Protein AF-A0AAE5W8V8-F1 (afdb_monomer_lite)

Sequence (177 aa):
MLLRLTFLKKGNNFQNMKFIQQSSNSVFKIKKTIKNIVAQKKGFTLIETTIGFMIQSILIAIIPILFYVLIQFKSLVIYDDTYTFELMVKELSDSIGKAQLSQIKVEHHKITLPLQHETITYAYDNQKLIKTVNGKGNITVLHQVSEAKFKKVYKHHLLMNIKYKVGKEWRSHEVLF

Structure (mmCIF, N/CA/C/O backbone):
data_AF-A0AAE5W8V8-F1
#
_entry.id   AF-A0AAE5W8V8-F1
#
loop_
_atom_site.group_PDB
_atom_site.id
_atom_site.type_symbol
_atom_site.label_atom_id
_atom_site.label_alt_id
_atom_site.label_comp_id
_atom_site.label_asym_id
_atom_site.label_entity_id
_atom_site.label_seq_id
_atom_site.pdbx_PDB_ins_code
_atom_site.Cartn_x
_atom_site.Cartn_y
_atom_site.Cartn_z
_atom_site.occupancy
_atom_site.B_iso_or_equiv
_atom_site.auth_seq_id
_atom_site.auth_comp_id
_atom_site.auth_asym_id
_atom_site.auth_atom_id
_atom_site.pdbx_PDB_model_num
ATOM 1 N N . MET A 1 1 ? 63.877 16.960 -96.991 1.00 46.97 1 MET A N 1
ATOM 2 C CA . MET A 1 1 ? 62.657 16.423 -96.336 1.00 46.97 1 MET A CA 1
ATOM 3 C C . MET A 1 1 ? 62.868 15.950 -94.880 1.00 46.97 1 MET A C 1
ATOM 5 O O . MET A 1 1 ? 61.897 15.565 -94.251 1.00 46.97 1 MET A O 1
ATOM 9 N N . LEU A 1 2 ? 64.078 16.038 -94.294 1.00 46.34 2 LEU A N 1
ATOM 10 C CA . LEU A 1 2 ? 64.363 15.551 -92.924 1.00 46.34 2 LEU A CA 1
ATOM 11 C C . LEU A 1 2 ? 64.302 16.615 -91.802 1.00 46.34 2 LEU A C 1
ATOM 13 O O . LEU A 1 2 ? 64.154 16.252 -90.642 1.00 46.34 2 LEU A O 1
ATOM 17 N N . LEU A 1 3 ? 64.330 17.919 -92.111 1.00 42.22 3 LEU A N 1
ATOM 18 C CA . LEU A 1 3 ? 64.301 18.984 -91.085 1.00 42.22 3 LEU A CA 1
ATOM 19 C C . LEU A 1 3 ? 62.900 19.335 -90.543 1.00 42.22 3 LEU A C 1
ATOM 21 O O . LEU A 1 3 ? 62.785 19.986 -89.507 1.00 42.22 3 LEU A O 1
ATOM 25 N N . ARG A 1 4 ? 61.819 18.901 -91.208 1.00 40.34 4 ARG A N 1
ATOM 26 C CA . ARG A 1 4 ? 60.436 19.214 -90.792 1.00 40.34 4 ARG A CA 1
ATOM 27 C C . ARG A 1 4 ? 59.896 18.280 -89.698 1.00 40.34 4 ARG A C 1
ATOM 29 O O . ARG A 1 4 ? 58.997 18.668 -88.959 1.00 40.34 4 ARG A O 1
ATOM 36 N N . LEU A 1 5 ? 60.462 17.079 -89.560 1.00 45.69 5 LEU A N 1
ATOM 37 C CA . LEU A 1 5 ? 60.015 16.065 -88.592 1.00 45.69 5 LEU A CA 1
ATOM 38 C C . LEU A 1 5 ? 60.548 16.315 -87.171 1.00 45.69 5 LEU A C 1
ATOM 40 O O . LEU A 1 5 ? 59.862 16.022 -86.191 1.00 45.69 5 LEU A O 1
ATOM 44 N N . THR A 1 6 ? 61.723 16.931 -87.031 1.00 45.84 6 THR A N 1
ATOM 45 C CA . THR A 1 6 ? 62.331 17.233 -85.724 1.00 45.84 6 THR A CA 1
ATOM 46 C C . THR A 1 6 ? 61.617 18.375 -84.993 1.00 45.84 6 THR A C 1
ATOM 48 O O . THR A 1 6 ? 61.500 18.344 -83.767 1.00 45.84 6 THR A O 1
ATOM 51 N N . PHE A 1 7 ? 61.069 19.351 -85.727 1.00 45.66 7 PHE A N 1
ATOM 52 C CA . PHE A 1 7 ? 60.308 20.468 -85.149 1.00 45.66 7 PHE A CA 1
ATOM 53 C C . PHE A 1 7 ? 58.925 20.049 -84.629 1.00 45.66 7 PHE A C 1
ATOM 55 O O . PHE A 1 7 ? 58.521 20.483 -83.549 1.00 45.66 7 PHE A O 1
ATOM 62 N N . LEU A 1 8 ? 58.235 19.143 -85.331 1.00 48.03 8 LEU A N 1
ATOM 63 C CA . LEU A 1 8 ? 56.933 18.614 -84.900 1.00 48.03 8 LEU A CA 1
ATOM 64 C C . LEU A 1 8 ? 57.037 17.773 -83.617 1.00 48.03 8 LEU A C 1
ATOM 66 O O . LEU A 1 8 ? 56.205 17.907 -82.721 1.00 48.03 8 LEU A O 1
ATOM 70 N N . LYS A 1 9 ? 58.104 16.976 -83.464 1.00 47.34 9 LYS A N 1
ATOM 71 C CA . LYS A 1 9 ? 58.335 16.178 -82.245 1.00 47.34 9 LYS A CA 1
ATOM 72 C C . LYS A 1 9 ? 58.675 17.050 -81.024 1.00 47.34 9 LYS A C 1
ATOM 74 O O . LYS A 1 9 ? 58.285 16.725 -79.904 1.00 47.34 9 LYS A O 1
ATOM 79 N N . LYS A 1 10 ? 59.350 18.189 -81.234 1.00 47.91 10 LYS A N 1
ATOM 80 C CA . LYS A 1 10 ? 59.722 19.140 -80.170 1.00 47.91 10 LYS A CA 1
ATOM 81 C C . LYS A 1 10 ? 58.528 19.975 -79.681 1.00 47.91 10 LYS A C 1
ATOM 83 O O . LYS A 1 10 ? 58.411 20.210 -78.481 1.00 47.91 10 LYS A O 1
ATOM 88 N N . GLY A 1 11 ? 57.610 20.352 -80.577 1.00 52.84 11 GLY A N 1
ATOM 89 C CA . GLY A 1 11 ?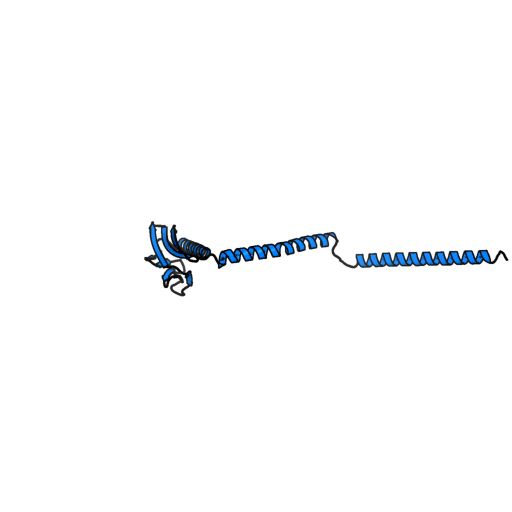 56.366 21.054 -80.225 1.00 52.84 11 GLY A CA 1
ATOM 90 C C . GLY A 1 11 ? 55.399 20.206 -79.391 1.00 52.84 11 GLY A C 1
ATOM 91 O O . GLY A 1 11 ? 54.824 20.705 -78.423 1.00 52.84 11 GLY A O 1
ATOM 92 N N . ASN A 1 12 ? 55.294 18.910 -79.700 1.00 54.28 12 ASN A N 1
ATOM 93 C CA . ASN A 1 12 ? 54.399 17.984 -78.997 1.00 54.28 12 ASN A CA 1
ATOM 94 C C . ASN A 1 12 ? 54.861 17.704 -77.550 1.00 54.28 12 ASN A C 1
ATOM 96 O O . ASN A 1 12 ? 54.060 17.688 -76.617 1.00 54.28 12 ASN A O 1
ATOM 100 N N . ASN A 1 13 ? 56.178 17.587 -77.333 1.00 55.03 13 ASN A N 1
ATOM 101 C CA . ASN A 1 13 ? 56.748 17.451 -75.988 1.00 55.03 13 ASN A CA 1
ATOM 102 C C . ASN A 1 13 ? 56.547 18.709 -75.130 1.00 55.03 13 ASN A C 1
ATOM 104 O O . ASN A 1 13 ? 56.279 18.598 -73.937 1.00 55.03 13 ASN A O 1
ATOM 108 N N . PHE A 1 14 ? 56.627 19.904 -75.722 1.00 56.06 14 PHE A N 1
ATOM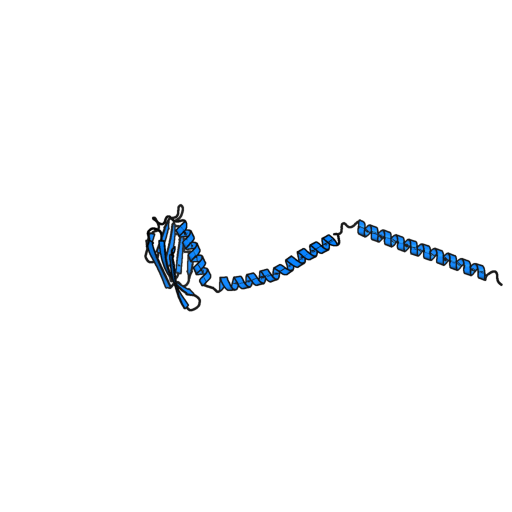 109 C CA . PHE A 1 14 ? 56.428 21.156 -74.987 1.00 56.06 14 PHE A CA 1
ATOM 110 C C . PHE A 1 14 ? 54.959 21.373 -74.587 1.00 56.06 14 PHE A C 1
ATOM 112 O O . PHE A 1 14 ? 54.683 21.874 -73.497 1.00 56.06 14 PHE A O 1
ATOM 119 N N . GLN A 1 15 ? 54.007 20.955 -75.429 1.00 58.94 15 GLN A N 1
ATOM 120 C CA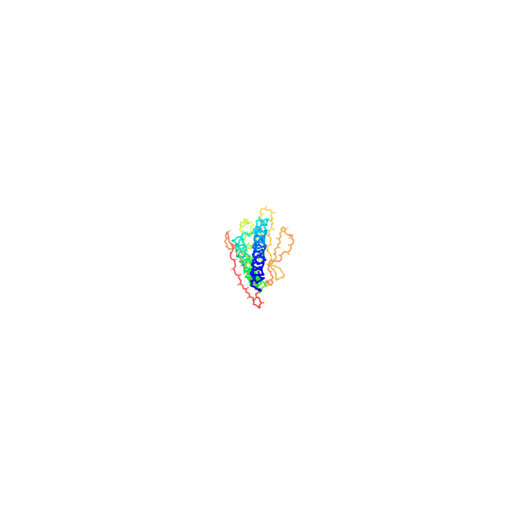 . GLN A 1 15 ? 52.580 20.969 -75.088 1.00 58.94 15 GLN A CA 1
ATOM 121 C C . GLN A 1 15 ? 52.233 19.945 -73.999 1.00 58.94 15 GLN A C 1
ATOM 123 O O . GLN A 1 15 ? 51.552 20.302 -73.038 1.00 58.94 15 GLN A O 1
ATOM 128 N N . ASN A 1 16 ? 52.779 18.726 -74.069 1.00 57.41 16 ASN A N 1
ATOM 129 C CA . ASN A 1 16 ? 52.615 17.725 -73.009 1.00 57.41 16 ASN A CA 1
ATOM 130 C C . ASN A 1 16 ? 53.201 18.190 -71.671 1.00 57.41 16 ASN A C 1
ATOM 132 O O . ASN A 1 16 ? 52.580 18.018 -70.626 1.00 57.41 16 ASN A O 1
ATOM 136 N N . MET A 1 17 ? 54.362 18.844 -71.687 1.00 55.72 17 MET A N 1
ATOM 137 C CA . MET A 1 17 ? 55.001 19.360 -70.477 1.00 55.72 17 MET A CA 1
ATOM 138 C C . MET A 1 17 ? 54.187 20.498 -69.837 1.00 55.72 17 MET A C 1
ATOM 140 O O . MET A 1 17 ? 54.017 20.522 -68.618 1.00 55.72 17 MET A O 1
ATOM 144 N N . LYS A 1 18 ? 53.583 21.381 -70.647 1.00 59.78 18 LYS A N 1
ATOM 145 C CA . LYS A 1 18 ? 52.632 22.402 -70.171 1.00 59.78 18 LYS A CA 1
ATOM 146 C C . LYS A 1 18 ? 51.351 21.791 -69.600 1.00 59.78 18 LYS A C 1
ATOM 148 O O . LYS A 1 18 ? 50.879 22.255 -68.565 1.00 59.78 18 LYS A O 1
ATOM 153 N N . PHE A 1 19 ? 50.820 20.738 -70.221 1.00 58.91 19 PHE A N 1
ATOM 154 C CA . PHE A 1 19 ? 49.633 20.030 -69.734 1.00 58.91 19 PHE A CA 1
ATOM 155 C C . PHE A 1 19 ? 49.893 19.330 -68.391 1.00 58.91 19 PHE A C 1
ATOM 157 O O . PHE A 1 19 ? 49.091 19.453 -67.468 1.00 58.91 19 PHE A O 1
ATOM 164 N N . ILE A 1 20 ? 51.052 18.681 -68.236 1.00 60.78 20 ILE A N 1
ATOM 165 C CA . ILE A 1 20 ? 51.488 18.060 -66.972 1.00 60.78 20 ILE A CA 1
ATOM 166 C C . ILE A 1 20 ? 51.678 19.118 -65.877 1.00 60.78 20 ILE A C 1
ATOM 168 O O . ILE A 1 20 ? 51.298 18.918 -64.725 1.00 60.78 20 ILE A O 1
ATOM 172 N N . GLN A 1 21 ? 52.229 20.281 -66.221 1.00 59.50 21 GLN A N 1
ATOM 173 C CA . GLN A 1 21 ? 52.402 21.371 -65.263 1.00 59.50 21 GLN A CA 1
ATOM 174 C C . GLN A 1 21 ? 51.054 21.987 -64.848 1.00 59.50 21 GLN A C 1
ATOM 176 O O . GLN A 1 21 ? 50.849 22.323 -63.680 1.00 59.50 21 GLN A O 1
ATOM 181 N N . GLN A 1 22 ? 50.101 22.085 -65.776 1.00 60.62 22 GLN A N 1
ATOM 182 C CA . GLN A 1 22 ? 48.753 22.588 -65.515 1.00 60.62 22 GLN A CA 1
ATOM 183 C C . GLN A 1 22 ? 47.901 21.596 -64.706 1.00 60.62 22 GLN A C 1
ATOM 185 O O . GLN A 1 22 ? 47.159 22.020 -63.813 1.00 60.62 22 GLN A O 1
ATOM 190 N N . SER A 1 23 ? 48.045 20.290 -64.947 1.00 59.16 23 SER A N 1
ATOM 191 C CA . SER A 1 23 ? 47.397 19.245 -64.150 1.00 59.16 23 SER A CA 1
ATOM 192 C C . SER A 1 23 ? 47.988 19.179 -62.741 1.00 59.16 23 SER A C 1
ATOM 194 O O . SER A 1 23 ? 47.235 19.193 -61.770 1.00 59.16 23 SER A O 1
ATOM 196 N N . SER A 1 24 ? 49.316 19.248 -62.602 1.00 61.06 24 SER A N 1
ATOM 197 C CA . SER A 1 24 ? 50.003 19.305 -61.304 1.00 61.06 24 SER A CA 1
ATOM 198 C C . SER A 1 24 ? 49.570 20.523 -60.477 1.00 61.06 24 SER A C 1
ATOM 200 O O . SER A 1 24 ? 49.189 20.389 -59.312 1.00 61.06 24 SER A O 1
ATOM 202 N N . ASN A 1 25 ? 49.498 21.705 -61.099 1.00 64.06 25 ASN A N 1
ATOM 203 C CA . ASN A 1 25 ? 49.018 22.922 -60.442 1.00 64.06 25 ASN A CA 1
ATOM 204 C C . ASN A 1 25 ? 47.541 22.832 -60.032 1.00 64.06 25 ASN A C 1
ATOM 206 O O . ASN A 1 25 ? 47.164 23.336 -58.973 1.00 64.06 25 ASN A O 1
ATOM 210 N N . SER A 1 26 ? 46.702 22.184 -60.839 1.00 60.69 26 SER A N 1
ATOM 211 C CA . SER A 1 26 ? 45.290 21.956 -60.509 1.00 60.69 26 SER A CA 1
ATOM 212 C C . SER A 1 26 ? 45.136 20.991 -59.333 1.00 60.69 26 SER A C 1
ATOM 214 O O . SER A 1 26 ? 44.404 21.287 -58.390 1.00 60.69 26 SER A O 1
ATOM 216 N N . VAL A 1 27 ? 45.900 19.895 -59.312 1.00 62.19 27 VAL A N 1
ATOM 217 C CA . VAL A 1 27 ? 45.938 18.942 -58.191 1.00 62.19 27 VAL A CA 1
ATOM 218 C C . VAL A 1 27 ? 46.435 19.620 -56.912 1.00 62.19 27 VAL A C 1
ATOM 220 O O . VAL A 1 27 ? 45.868 19.408 -55.839 1.00 62.19 27 VAL A O 1
ATOM 223 N N . PHE A 1 28 ? 47.448 20.484 -57.006 1.00 61.06 28 PHE A N 1
ATOM 224 C CA . PHE A 1 28 ? 47.961 21.233 -55.859 1.00 61.06 28 PHE A CA 1
ATOM 225 C C . PHE A 1 28 ? 46.930 22.232 -55.314 1.00 61.06 28 PHE A C 1
ATOM 227 O O . PHE A 1 28 ? 46.747 22.333 -54.100 1.00 61.06 28 PHE A O 1
ATOM 234 N N . LYS A 1 29 ? 46.198 22.921 -56.201 1.00 61.88 29 LYS A N 1
ATOM 235 C CA . LYS A 1 29 ? 45.080 23.800 -55.823 1.00 61.88 29 LYS A CA 1
ATOM 236 C C . LYS A 1 29 ? 43.966 23.018 -55.130 1.00 61.88 29 LYS A C 1
ATOM 238 O O . LYS A 1 29 ? 43.541 23.432 -54.060 1.00 61.88 29 LYS A O 1
ATOM 243 N N . ILE A 1 30 ? 43.561 21.866 -55.665 1.00 64.12 30 ILE A N 1
ATOM 244 C CA . ILE A 1 30 ? 42.533 21.004 -55.059 1.00 64.12 30 ILE A CA 1
ATOM 245 C C . ILE A 1 30 ? 42.968 20.533 -53.664 1.00 64.12 30 ILE A C 1
ATOM 247 O O . ILE A 1 30 ? 42.215 20.692 -52.704 1.00 64.12 30 ILE A O 1
ATOM 251 N N . LYS A 1 31 ? 44.206 20.040 -53.514 1.00 62.59 31 LYS A N 1
ATOM 252 C CA . LYS A 1 31 ? 44.755 19.634 -52.207 1.00 62.59 31 LYS A CA 1
ATOM 253 C C . LYS A 1 31 ? 44.766 20.789 -51.201 1.00 62.59 31 LYS A C 1
ATOM 255 O O . LYS A 1 31 ? 44.414 20.593 -50.040 1.00 62.59 31 LYS A O 1
ATOM 260 N N . LYS A 1 32 ? 45.133 21.998 -51.638 1.00 63.81 32 LYS A N 1
ATOM 261 C CA . LYS A 1 32 ? 45.143 23.203 -50.796 1.00 63.81 32 LYS A CA 1
ATOM 262 C C . LYS A 1 32 ? 43.730 23.624 -50.378 1.00 63.81 32 LYS A C 1
ATOM 264 O O . LYS A 1 32 ? 43.527 23.961 -49.214 1.00 63.81 32 LYS A O 1
ATOM 269 N N . THR A 1 33 ? 42.758 23.552 -51.285 1.00 60.06 33 THR A N 1
ATOM 270 C CA . THR A 1 33 ? 41.353 23.874 -50.998 1.00 60.06 33 THR A CA 1
ATOM 271 C C . THR A 1 33 ? 40.737 22.873 -50.020 1.00 60.06 33 THR A C 1
ATOM 273 O O . THR A 1 33 ? 40.126 23.293 -49.044 1.00 60.06 33 THR A O 1
ATOM 276 N N . ILE A 1 34 ? 40.970 21.566 -50.200 1.00 61.41 34 ILE A N 1
ATOM 277 C CA . ILE A 1 34 ? 40.509 20.526 -49.261 1.00 61.41 34 ILE A CA 1
ATOM 278 C C . ILE A 1 34 ? 41.122 20.743 -47.872 1.00 61.41 34 ILE A C 1
ATOM 280 O O . ILE A 1 34 ? 40.402 20.742 -46.877 1.00 61.41 34 ILE A O 1
ATOM 284 N N . LYS A 1 35 ? 42.433 21.011 -47.798 1.00 58.72 35 LYS A N 1
ATOM 285 C CA . LYS A 1 35 ? 43.118 21.298 -46.529 1.00 58.72 35 LYS A CA 1
ATOM 286 C C . LYS A 1 35 ? 42.531 22.524 -45.820 1.00 58.72 35 LYS A C 1
ATOM 288 O O . LYS A 1 35 ? 42.343 22.485 -44.609 1.00 58.72 35 LYS A O 1
ATOM 293 N N . ASN A 1 36 ? 42.203 23.585 -46.560 1.00 57.75 36 ASN A N 1
ATOM 294 C CA . ASN A 1 36 ? 41.582 24.783 -45.989 1.00 57.75 36 ASN A CA 1
ATOM 295 C C . ASN A 1 36 ? 40.140 24.546 -45.523 1.00 57.75 36 ASN A C 1
ATOM 297 O O . ASN A 1 36 ? 39.772 25.054 -44.471 1.00 57.75 36 ASN A O 1
ATOM 301 N N . ILE A 1 37 ? 39.336 23.763 -46.247 1.00 59.97 37 ILE A N 1
ATOM 302 C CA . ILE A 1 37 ? 37.961 23.436 -45.830 1.00 59.97 37 ILE A CA 1
ATOM 303 C C . ILE A 1 37 ? 37.970 22.613 -44.534 1.00 59.97 37 ILE A C 1
ATOM 305 O O . ILE A 1 37 ? 37.186 22.891 -43.628 1.00 59.97 37 ILE A O 1
ATOM 309 N N . VAL A 1 38 ? 38.887 21.646 -44.420 1.00 57.88 38 VAL A N 1
ATOM 310 C CA . VAL A 1 38 ? 39.071 20.836 -43.203 1.00 57.88 38 VAL A CA 1
ATOM 311 C C . VAL A 1 38 ? 39.579 21.687 -42.034 1.00 57.88 38 VAL A C 1
ATOM 313 O O . VAL A 1 38 ? 39.144 21.485 -40.909 1.00 57.88 38 VAL A O 1
ATOM 316 N N . ALA A 1 39 ? 40.450 22.669 -42.286 1.00 56.25 39 ALA A N 1
ATOM 317 C CA . ALA A 1 39 ? 40.979 23.551 -41.242 1.00 56.25 39 ALA A CA 1
ATOM 318 C C . ALA A 1 39 ? 39.999 24.656 -40.793 1.00 56.25 39 ALA A C 1
ATOM 320 O O . ALA A 1 39 ? 40.116 25.154 -39.677 1.00 56.25 39 ALA A O 1
ATOM 321 N N . GLN A 1 40 ? 39.053 25.066 -41.647 1.00 56.00 40 GLN A N 1
ATOM 322 C CA . GLN A 1 40 ? 38.103 26.145 -41.343 1.00 56.00 40 GLN A CA 1
ATOM 323 C C . GLN A 1 40 ? 36.832 25.675 -40.632 1.00 56.00 40 GLN A C 1
ATOM 325 O O . GLN A 1 40 ? 36.186 26.472 -39.951 1.00 56.00 40 GLN A O 1
ATOM 330 N N . LYS A 1 41 ? 36.454 24.400 -40.756 1.00 57.75 41 LYS A N 1
ATOM 331 C CA . LYS A 1 41 ? 35.343 23.852 -39.978 1.00 57.75 41 LYS A CA 1
ATOM 332 C C . LYS A 1 41 ? 35.878 23.334 -38.647 1.00 57.75 41 LYS A C 1
ATOM 334 O O . LYS A 1 41 ? 36.650 22.383 -38.627 1.00 57.75 41 LYS A O 1
ATOM 339 N N . LYS A 1 42 ? 35.423 23.924 -37.535 1.00 60.16 42 LYS A N 1
ATOM 340 C CA . LYS A 1 42 ? 35.509 23.325 -36.190 1.00 60.16 42 LYS A CA 1
ATOM 341 C C . LYS A 1 42 ? 34.616 22.077 -36.150 1.00 60.16 42 LYS A C 1
ATOM 343 O O . LYS A 1 42 ? 33.530 22.099 -35.584 1.00 60.16 42 LYS A O 1
ATOM 348 N N . GLY A 1 43 ? 35.006 21.042 -36.887 1.00 63.28 43 GLY A N 1
ATOM 349 C CA . GLY A 1 43 ? 34.385 19.729 -36.830 1.00 63.28 43 GLY A CA 1
ATOM 350 C C . GLY A 1 43 ? 34.850 19.001 -35.579 1.00 63.28 43 GLY A C 1
ATOM 351 O O . GLY A 1 43 ? 35.961 19.236 -35.103 1.00 63.28 43 GLY A O 1
ATOM 352 N N . PHE A 1 44 ? 33.999 18.123 -35.061 1.00 66.31 44 PHE A N 1
ATOM 353 C CA . PHE A 1 44 ? 34.401 17.202 -34.008 1.00 66.31 44 PHE A CA 1
ATOM 354 C C . PHE A 1 44 ? 35.540 16.320 -34.508 1.00 66.31 44 PHE A C 1
ATOM 356 O O . PHE A 1 44 ? 35.561 15.887 -35.666 1.00 66.31 44 PHE A O 1
ATOM 363 N N . THR A 1 45 ? 36.495 16.048 -33.631 1.00 84.50 45 THR A N 1
ATOM 364 C CA . THR A 1 45 ? 37.531 15.064 -33.921 1.00 84.50 45 THR A CA 1
ATOM 365 C C . THR A 1 45 ? 36.893 13.680 -34.087 1.00 84.50 45 THR A C 1
ATOM 367 O O . THR A 1 45 ? 35.806 13.392 -33.574 1.00 84.50 45 THR A O 1
ATOM 370 N N . LEU A 1 46 ? 37.572 12.785 -34.808 1.00 83.88 46 LEU A N 1
ATOM 371 C CA . LEU A 1 46 ? 37.106 11.404 -34.972 1.00 83.88 46 LEU A CA 1
ATOM 372 C C . LEU A 1 46 ? 36.911 10.709 -33.611 1.00 83.88 46 LEU A C 1
ATOM 374 O O . LEU A 1 46 ? 35.965 9.943 -33.428 1.00 83.88 46 LEU A O 1
ATOM 378 N N . ILE A 1 47 ? 37.780 11.027 -32.647 1.00 85.31 47 ILE A N 1
ATOM 379 C CA . ILE A 1 47 ? 37.726 10.514 -31.274 1.00 85.31 47 ILE A CA 1
ATOM 380 C C . ILE A 1 47 ? 36.468 11.025 -30.563 1.00 85.31 47 ILE A C 1
ATOM 382 O O . ILE A 1 47 ? 35.709 10.220 -30.031 1.00 85.31 47 ILE A O 1
ATOM 386 N N . GLU A 1 48 ? 36.193 12.330 -30.614 1.00 84.31 48 GLU A N 1
ATOM 387 C CA . GLU A 1 48 ? 34.977 12.921 -30.029 1.00 84.31 48 GLU A CA 1
ATOM 388 C C . GLU A 1 48 ? 33.702 12.325 -30.634 1.00 84.31 48 GLU A C 1
ATOM 390 O O . GLU A 1 48 ? 32.762 12.000 -29.912 1.00 84.31 48 GLU A O 1
ATOM 395 N N . THR A 1 49 ? 33.691 12.107 -31.951 1.00 91.81 49 THR A N 1
ATOM 396 C CA . THR A 1 49 ? 32.549 11.492 -32.643 1.00 91.81 49 THR A CA 1
ATOM 397 C C . THR A 1 49 ? 32.345 10.040 -32.202 1.00 91.81 49 THR A C 1
ATOM 399 O O . THR A 1 49 ? 31.215 9.614 -31.979 1.00 91.81 49 THR A O 1
ATOM 402 N N . THR A 1 50 ? 33.432 9.286 -32.012 1.00 91.69 50 THR A N 1
ATOM 403 C CA . THR A 1 50 ? 33.384 7.889 -31.549 1.00 91.69 50 THR A CA 1
ATOM 404 C C . THR A 1 50 ? 32.858 7.794 -30.118 1.00 91.69 50 THR A C 1
ATOM 406 O O . THR A 1 50 ? 31.989 6.970 -29.833 1.00 91.69 50 THR A O 1
ATOM 409 N N . ILE A 1 51 ? 33.325 8.673 -29.227 1.00 92.44 51 ILE A N 1
ATOM 410 C CA . ILE A 1 51 ? 32.851 8.744 -27.839 1.00 92.44 51 ILE A CA 1
ATOM 411 C C . ILE A 1 51 ? 31.365 9.119 -27.801 1.00 92.44 51 ILE A C 1
ATOM 413 O O . ILE A 1 51 ? 30.586 8.471 -27.101 1.00 92.44 51 ILE A O 1
ATOM 417 N N . GLY A 1 52 ? 30.945 10.109 -28.595 1.00 93.81 52 GLY A N 1
ATOM 418 C CA . GLY A 1 52 ? 29.536 10.488 -28.711 1.00 93.81 52 GLY A CA 1
ATOM 419 C C . GLY A 1 52 ? 28.657 9.324 -29.173 1.00 93.81 52 GLY A C 1
ATOM 420 O O . GLY A 1 52 ? 27.600 9.075 -28.592 1.00 93.81 52 GLY A O 1
ATOM 421 N N . PHE A 1 53 ? 29.130 8.549 -30.151 1.00 94.25 53 PHE A N 1
ATOM 422 C CA . PHE A 1 53 ? 28.407 7.384 -30.658 1.00 94.25 53 PHE A CA 1
ATOM 423 C C . PHE A 1 53 ? 28.308 6.250 -29.626 1.00 94.25 53 PHE A C 1
ATOM 425 O O . PHE A 1 53 ? 27.266 5.601 -29.526 1.00 94.25 53 PHE A O 1
ATOM 432 N N . MET A 1 54 ? 29.353 6.031 -28.818 1.00 95.62 54 MET A N 1
ATOM 433 C CA . MET A 1 54 ? 29.321 5.064 -27.712 1.00 95.62 54 MET A CA 1
ATOM 434 C C . MET A 1 54 ? 28.271 5.445 -26.667 1.00 95.62 54 MET A C 1
ATOM 436 O O . MET A 1 54 ? 27.438 4.613 -26.308 1.00 95.62 54 MET A O 1
ATOM 440 N N . ILE A 1 55 ? 28.260 6.707 -26.229 1.00 95.06 55 ILE A N 1
ATOM 441 C CA . ILE A 1 55 ? 27.279 7.205 -25.254 1.00 95.06 55 ILE A CA 1
ATOM 442 C C . ILE A 1 55 ? 25.860 7.064 -25.815 1.00 95.06 55 ILE A C 1
ATOM 444 O O . ILE A 1 55 ? 24.977 6.534 -25.143 1.00 95.06 55 ILE A O 1
ATOM 448 N N . GLN A 1 56 ? 25.642 7.468 -27.068 1.00 95.44 56 GLN A N 1
ATOM 449 C CA . GLN A 1 56 ? 24.338 7.361 -27.719 1.00 95.44 56 GLN A CA 1
ATOM 450 C C . GLN A 1 56 ? 23.868 5.904 -27.849 1.00 95.44 56 GLN A C 1
ATOM 452 O O . GLN A 1 56 ? 22.696 5.615 -27.611 1.00 95.44 56 GLN A O 1
ATOM 457 N N . SER A 1 57 ? 24.772 4.979 -28.172 1.00 95.25 57 SER A N 1
ATOM 458 C CA . SER A 1 57 ? 24.453 3.550 -28.278 1.00 95.25 57 SER A CA 1
ATOM 459 C C . SER A 1 57 ? 24.040 2.960 -26.929 1.00 95.25 57 SER A C 1
ATOM 461 O O . SER A 1 57 ? 23.064 2.215 -26.859 1.00 95.25 57 SER A O 1
ATOM 463 N N . ILE A 1 58 ? 24.727 3.341 -25.846 1.00 95.94 58 ILE A N 1
ATOM 464 C CA . ILE A 1 58 ? 24.367 2.937 -24.480 1.00 95.94 58 ILE A CA 1
ATOM 465 C C . ILE A 1 58 ? 22.979 3.473 -24.115 1.00 95.94 58 ILE A C 1
ATOM 467 O O . ILE A 1 58 ? 22.144 2.718 -23.620 1.00 95.94 58 ILE A O 1
ATOM 471 N N . LEU A 1 59 ? 22.697 4.747 -24.405 1.00 94.94 59 LEU A N 1
ATOM 472 C CA . LEU A 1 59 ? 21.387 5.343 -24.128 1.00 94.94 59 LEU A CA 1
ATOM 473 C C . LEU A 1 59 ? 20.261 4.609 -24.865 1.00 94.94 59 LEU A C 1
ATOM 475 O O . LEU A 1 59 ? 19.248 4.280 -24.254 1.00 94.94 59 LEU A O 1
ATOM 479 N N . ILE A 1 60 ? 20.451 4.297 -26.149 1.00 95.88 60 ILE A N 1
ATOM 480 C CA . ILE A 1 60 ? 19.456 3.566 -26.946 1.00 95.88 60 ILE A CA 1
ATOM 481 C C . ILE A 1 60 ? 19.266 2.136 -26.422 1.00 95.88 60 ILE A C 1
ATOM 483 O O . ILE A 1 60 ? 18.136 1.653 -26.393 1.00 95.88 60 ILE A O 1
ATOM 487 N N . ALA A 1 61 ? 20.329 1.475 -25.958 1.00 95.19 61 ALA A N 1
ATOM 488 C CA . ALA A 1 61 ? 20.254 0.126 -25.396 1.00 95.19 61 ALA A CA 1
ATOM 489 C C . ALA A 1 61 ? 19.501 0.065 -24.054 1.00 95.19 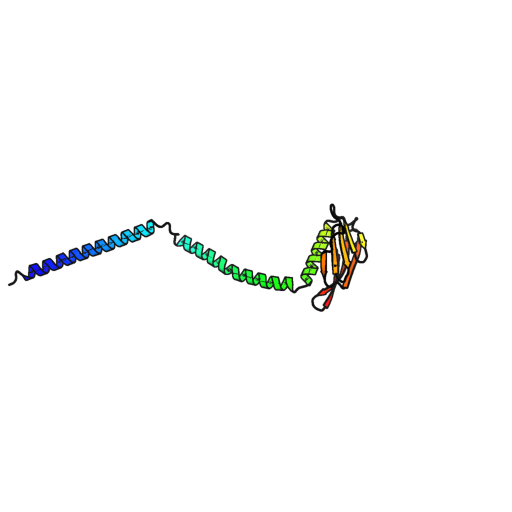61 ALA A C 1
ATOM 491 O O . ALA A 1 61 ? 18.850 -0.937 -23.759 1.00 95.19 61 ALA A O 1
ATOM 492 N N . ILE A 1 62 ? 19.545 1.131 -23.250 1.00 96.06 62 ILE A N 1
ATOM 493 C CA . ILE A 1 62 ? 18.851 1.193 -21.954 1.00 96.06 62 ILE A CA 1
ATOM 494 C C . ILE A 1 62 ? 17.330 1.331 -22.133 1.00 96.06 62 ILE A C 1
ATOM 496 O O . ILE A 1 62 ? 16.569 0.767 -21.348 1.00 96.06 62 ILE A O 1
ATOM 500 N N . ILE A 1 63 ? 16.864 2.025 -23.175 1.00 93.81 63 ILE A N 1
ATOM 501 C CA . ILE A 1 63 ? 15.432 2.276 -23.420 1.00 93.81 63 ILE A CA 1
ATOM 502 C C . ILE A 1 63 ? 14.572 0.990 -23.414 1.00 93.81 63 ILE A C 1
ATOM 504 O O . ILE A 1 63 ? 13.614 0.940 -22.640 1.00 93.81 63 ILE A O 1
ATOM 508 N N . PRO A 1 64 ? 14.864 -0.067 -24.202 1.00 93.06 64 PRO A N 1
ATOM 509 C CA . PRO A 1 64 ? 14.053 -1.289 -24.193 1.00 93.06 64 PRO A CA 1
ATOM 510 C C . PRO A 1 64 ? 14.086 -2.020 -22.843 1.00 93.06 64 PRO A C 1
ATOM 512 O O . PRO A 1 64 ? 13.080 -2.605 -22.444 1.00 93.06 64 PRO A O 1
ATOM 515 N N . ILE A 1 65 ? 15.201 -1.945 -22.108 1.00 92.88 65 ILE A N 1
ATOM 516 C CA . ILE A 1 65 ? 15.323 -2.527 -20.764 1.00 92.88 65 ILE A CA 1
ATOM 517 C C . ILE A 1 65 ? 14.384 -1.804 -19.792 1.00 92.88 65 ILE A C 1
ATOM 519 O O . ILE A 1 65 ? 13.658 -2.454 -19.041 1.00 92.88 65 ILE A O 1
ATOM 523 N N . LEU A 1 66 ? 14.334 -0.469 -19.842 1.00 90.88 66 LEU A N 1
ATOM 524 C CA . LEU A 1 66 ? 13.413 0.321 -19.022 1.00 90.88 66 LEU A CA 1
ATOM 525 C C . LEU A 1 66 ? 11.952 -0.029 -19.322 1.00 90.88 66 LEU A C 1
ATOM 527 O O . LEU A 1 66 ? 11.172 -0.230 -18.392 1.00 90.88 66 LEU A O 1
ATOM 531 N N . PHE A 1 67 ? 11.583 -0.166 -20.599 1.00 91.38 67 PHE A N 1
ATOM 532 C CA . PHE A 1 67 ? 10.232 -0.592 -20.971 1.00 91.38 67 PHE A CA 1
ATOM 533 C C . PHE A 1 67 ? 9.901 -1.994 -20.451 1.00 91.38 67 PHE A C 1
ATOM 535 O O . PHE A 1 67 ? 8.815 -2.194 -19.909 1.00 91.38 67 PHE A O 1
ATOM 542 N N . TYR A 1 68 ? 10.830 -2.946 -20.558 1.00 90.19 68 TYR A N 1
ATOM 543 C CA . TYR A 1 68 ? 10.636 -4.299 -20.036 1.00 90.19 68 TYR A CA 1
ATOM 544 C C . TYR A 1 68 ? 10.391 -4.294 -18.522 1.00 90.19 68 TYR A C 1
ATOM 546 O O . TYR A 1 68 ? 9.424 -4.893 -18.050 1.00 90.19 68 TYR A O 1
ATOM 554 N N . VAL A 1 69 ? 11.211 -3.559 -17.765 1.00 88.94 69 VAL A N 1
ATOM 555 C CA . VAL A 1 69 ? 11.058 -3.428 -16.308 1.00 88.94 69 VAL A CA 1
ATOM 556 C C . VAL A 1 69 ? 9.719 -2.786 -15.949 1.00 88.94 69 VAL A C 1
ATOM 558 O O . VAL A 1 69 ? 9.025 -3.291 -15.072 1.00 88.94 69 VAL A O 1
ATOM 561 N N . LEU A 1 70 ? 9.306 -1.722 -16.643 1.00 86.00 70 LEU A N 1
ATOM 562 C CA . LEU A 1 70 ? 8.028 -1.054 -16.372 1.00 86.00 70 LEU A CA 1
ATOM 563 C C . LEU A 1 70 ? 6.822 -1.957 -16.651 1.00 86.00 70 LEU A C 1
ATOM 565 O O . LEU A 1 70 ? 5.856 -1.933 -15.890 1.00 86.00 70 LEU A O 1
ATOM 569 N N . ILE A 1 71 ? 6.873 -2.774 -17.706 1.00 84.25 71 ILE A N 1
ATOM 570 C CA . ILE A 1 71 ? 5.808 -3.736 -18.021 1.00 84.25 71 ILE A CA 1
ATOM 571 C C . ILE A 1 71 ? 5.706 -4.803 -16.925 1.00 84.25 71 ILE A C 1
ATOM 573 O O . ILE A 1 71 ? 4.604 -5.074 -16.449 1.00 84.25 71 ILE A O 1
ATOM 577 N N . GLN A 1 72 ? 6.837 -5.357 -16.482 1.00 80.12 72 GLN A N 1
ATOM 578 C CA . GLN A 1 72 ? 6.879 -6.340 -15.392 1.00 80.12 72 GLN A CA 1
ATOM 579 C C . GLN A 1 72 ? 6.402 -5.736 -14.062 1.00 80.12 72 GLN A C 1
ATOM 581 O O . GLN A 1 72 ? 5.627 -6.348 -13.326 1.00 80.12 72 GLN A O 1
ATOM 586 N N . PHE A 1 73 ? 6.793 -4.495 -13.771 1.00 75.44 73 PHE A N 1
ATOM 587 C CA . PHE A 1 73 ? 6.364 -3.793 -12.565 1.00 75.44 73 PHE A CA 1
ATOM 588 C C . PHE A 1 73 ? 4.859 -3.511 -12.580 1.00 75.44 73 PHE A C 1
ATOM 590 O O . PHE A 1 73 ? 4.175 -3.723 -11.583 1.00 75.44 73 PHE A O 1
ATOM 597 N N . LYS A 1 74 ? 4.313 -3.114 -13.737 1.00 68.44 74 LYS A N 1
ATOM 598 C CA . LYS A 1 74 ? 2.870 -2.946 -13.927 1.00 68.44 74 LYS A CA 1
ATOM 599 C C . LYS A 1 74 ? 2.117 -4.243 -13.635 1.00 68.44 74 LYS A C 1
ATOM 601 O O . LYS A 1 74 ? 1.082 -4.190 -12.976 1.00 68.44 74 LYS A O 1
ATOM 606 N N . SER A 1 75 ? 2.614 -5.390 -14.104 1.00 63.78 75 SER A N 1
ATOM 607 C CA . SER A 1 75 ? 1.944 -6.664 -13.835 1.00 63.78 75 SER A CA 1
ATOM 608 C C . SER A 1 75 ? 1.963 -7.052 -12.357 1.00 63.78 75 SER A C 1
ATOM 610 O O . SER A 1 75 ? 0.984 -7.611 -11.878 1.00 63.78 75 SER A O 1
ATOM 612 N N . LEU A 1 76 ? 3.027 -6.706 -11.629 1.00 63.19 76 LEU A N 1
ATOM 613 C CA . LEU A 1 76 ? 3.129 -6.973 -10.194 1.00 63.19 76 LEU A CA 1
ATOM 614 C C . LEU A 1 76 ? 2.254 -6.025 -9.365 1.00 63.19 76 LEU A C 1
ATOM 616 O O . LEU A 1 76 ? 1.587 -6.467 -8.444 1.00 63.19 76 LEU A O 1
ATOM 620 N N . VAL A 1 77 ? 2.203 -4.734 -9.696 1.00 61.88 77 VAL A N 1
ATOM 621 C CA . VAL A 1 77 ? 1.475 -3.745 -8.879 1.00 61.88 77 VAL A CA 1
ATOM 622 C C . VAL A 1 77 ? -0.027 -3.710 -9.174 1.00 61.88 77 VAL A C 1
ATOM 624 O O . VAL A 1 77 ? -0.815 -3.460 -8.269 1.00 61.88 77 VAL A O 1
ATOM 627 N N . ILE A 1 78 ? -0.448 -3.928 -10.425 1.00 60.31 78 ILE A N 1
ATOM 628 C CA . ILE A 1 78 ? -1.866 -3.778 -10.808 1.00 60.31 78 ILE A CA 1
ATOM 629 C C . ILE A 1 78 ? -2.678 -5.054 -10.566 1.00 60.31 78 ILE A C 1
ATOM 631 O O . ILE A 1 78 ? -3.875 -4.957 -10.307 1.00 60.31 78 ILE A O 1
ATOM 635 N N . TYR A 1 79 ? -2.065 -6.237 -10.663 1.00 58.38 79 TYR A N 1
ATOM 636 C CA . TYR A 1 79 ? -2.793 -7.507 -10.543 1.00 58.38 79 TYR A CA 1
ATOM 637 C C . TYR A 1 79 ? -2.606 -8.211 -9.201 1.00 58.38 79 TYR A C 1
ATOM 639 O O . TYR A 1 79 ? -3.289 -9.205 -8.956 1.00 58.38 79 TYR A O 1
ATOM 647 N N . ASP A 1 80 ? -1.711 -7.720 -8.342 1.00 64.06 80 ASP A N 1
ATOM 648 C CA . ASP A 1 80 ? -1.478 -8.316 -7.034 1.00 64.06 80 ASP A CA 1
ATOM 649 C C . ASP A 1 80 ? -2.152 -7.486 -5.933 1.00 64.06 80 ASP A C 1
ATOM 651 O O . ASP A 1 80 ? -1.613 -6.495 -5.435 1.00 64.06 80 ASP A O 1
ATOM 655 N N . ASP A 1 81 ? -3.352 -7.912 -5.526 1.00 67.12 81 ASP A N 1
ATOM 656 C CA . ASP A 1 81 ? -4.082 -7.334 -4.387 1.00 67.12 81 ASP A CA 1
ATOM 657 C C . ASP A 1 81 ? -3.247 -7.375 -3.086 1.00 67.12 81 ASP A C 1
ATOM 659 O O . ASP A 1 81 ? -3.487 -6.597 -2.157 1.00 67.12 81 ASP A O 1
ATOM 663 N N . THR A 1 82 ? -2.227 -8.242 -3.026 1.00 75.81 82 THR A N 1
ATOM 664 C CA . THR A 1 82 ? -1.291 -8.360 -1.901 1.00 75.81 82 THR A CA 1
ATOM 665 C C . THR A 1 82 ? -0.454 -7.090 -1.718 1.00 75.81 82 THR A C 1
ATOM 667 O O . THR A 1 82 ? -0.217 -6.682 -0.582 1.00 75.81 82 THR A O 1
ATOM 670 N N . TYR A 1 83 ? -0.085 -6.389 -2.799 1.00 80.56 83 TYR A N 1
ATOM 671 C CA . TYR A 1 83 ? 0.698 -5.150 -2.698 1.00 80.56 83 TYR A CA 1
ATOM 672 C C . TYR A 1 83 ? -0.069 -4.044 -1.961 1.00 80.56 83 TYR A C 1
ATOM 674 O O . TYR A 1 83 ? 0.484 -3.338 -1.119 1.00 80.56 83 TYR A O 1
ATOM 682 N N . THR A 1 84 ? -1.371 -3.918 -2.234 1.00 83.44 84 THR A N 1
ATOM 683 C CA . THR A 1 84 ? -2.232 -2.935 -1.553 1.00 83.44 84 THR A CA 1
ATOM 684 C C . THR A 1 84 ? -2.323 -3.236 -0.057 1.00 83.44 84 THR A C 1
ATOM 686 O O . THR A 1 84 ? -2.298 -2.321 0.768 1.00 83.44 84 THR A O 1
ATOM 689 N N . PHE A 1 85 ? -2.380 -4.520 0.309 1.00 88.06 85 PHE A N 1
ATOM 690 C CA . PHE A 1 85 ? -2.344 -4.946 1.704 1.00 88.06 85 PHE A CA 1
ATOM 691 C C . PHE A 1 85 ? -1.012 -4.592 2.381 1.00 88.06 85 PHE A C 1
ATOM 693 O O . PHE A 1 85 ? -1.023 -4.006 3.463 1.00 88.06 85 PHE A O 1
ATOM 700 N N . GLU A 1 86 ? 0.127 -4.882 1.749 1.00 86.44 86 GLU A N 1
ATOM 701 C CA . GLU A 1 86 ? 1.450 -4.543 2.292 1.00 86.44 86 GLU A CA 1
ATOM 702 C C . GLU A 1 86 ? 1.636 -3.033 2.470 1.00 86.44 86 GLU A C 1
ATOM 704 O O . GLU A 1 86 ? 2.138 -2.581 3.503 1.00 86.44 86 GLU A O 1
ATOM 709 N N . LEU A 1 87 ? 1.185 -2.238 1.496 1.00 88.31 87 LEU A N 1
ATOM 710 C CA . LEU A 1 87 ? 1.234 -0.781 1.573 1.00 88.31 87 LEU A CA 1
ATOM 711 C C . LEU A 1 87 ? 0.393 -0.253 2.743 1.00 88.31 87 LEU A C 1
ATOM 713 O O . LEU A 1 87 ? 0.863 0.600 3.495 1.00 88.31 87 LEU A O 1
ATOM 717 N N . MET A 1 88 ? -0.810 -0.802 2.934 1.00 90.62 88 MET A N 1
ATOM 718 C CA . MET A 1 88 ? -1.682 -0.475 4.065 1.00 90.62 88 MET A CA 1
ATOM 719 C C . MET A 1 88 ? -1.023 -0.817 5.405 1.00 90.62 88 MET A C 1
ATOM 721 O O . MET A 1 88 ? -1.022 0.014 6.314 1.00 90.62 88 MET A O 1
ATOM 725 N N . VAL A 1 89 ? -0.428 -2.008 5.526 1.00 90.94 89 VAL A N 1
ATOM 726 C CA . VAL A 1 89 ? 0.282 -2.433 6.742 1.00 90.94 89 VAL A CA 1
ATOM 727 C C . VAL A 1 89 ? 1.443 -1.488 7.040 1.00 90.94 89 VAL A C 1
ATOM 729 O O . VAL A 1 89 ? 1.585 -1.038 8.177 1.00 90.94 89 VAL A O 1
ATOM 732 N N . LYS A 1 90 ? 2.238 -1.128 6.029 1.00 91.19 90 LYS A N 1
ATOM 733 C CA . LYS A 1 90 ? 3.349 -0.185 6.185 1.00 91.19 90 LYS A CA 1
ATOM 734 C C . LYS A 1 90 ? 2.869 1.193 6.646 1.00 91.19 90 LYS A C 1
ATOM 736 O O . LYS A 1 90 ? 3.400 1.732 7.612 1.00 91.19 90 LYS A O 1
ATOM 741 N N . GLU A 1 91 ? 1.847 1.745 5.999 1.00 90.44 91 GLU A N 1
ATOM 742 C CA . GLU A 1 91 ? 1.286 3.051 6.358 1.00 90.44 91 GLU A CA 1
ATOM 743 C C . GLU A 1 91 ? 0.709 3.062 7.783 1.00 90.44 91 GLU A C 1
ATOM 745 O O . GLU A 1 91 ? 0.912 4.017 8.544 1.00 90.44 91 GLU A O 1
ATOM 750 N N . LEU A 1 92 ? 0.006 1.994 8.167 1.00 90.56 92 LEU A N 1
ATOM 751 C CA . LEU A 1 92 ? -0.541 1.835 9.510 1.00 90.56 92 LEU A CA 1
ATOM 752 C C . LEU A 1 92 ? 0.578 1.713 10.552 1.00 90.56 92 LEU A C 1
ATOM 754 O O . LEU A 1 92 ? 0.514 2.387 11.580 1.00 90.56 92 LEU A O 1
ATOM 758 N N . SER A 1 93 ? 1.623 0.934 10.265 1.00 90.12 93 SER A N 1
ATOM 759 C CA . SER A 1 93 ? 2.807 0.796 11.119 1.00 90.12 93 SER A CA 1
ATOM 760 C C . SER A 1 93 ? 3.502 2.139 11.344 1.00 90.12 93 SER A C 1
ATOM 762 O O . SER A 1 93 ? 3.774 2.510 12.485 1.00 90.12 93 SER A O 1
ATOM 764 N N . ASP A 1 94 ? 3.722 2.915 10.282 1.00 89.94 94 ASP A N 1
ATOM 765 C CA . ASP A 1 94 ? 4.318 4.252 10.377 1.00 89.94 94 ASP A CA 1
ATOM 766 C C . ASP A 1 94 ? 3.434 5.209 11.192 1.00 89.94 94 ASP A C 1
ATOM 768 O O . ASP A 1 94 ? 3.931 6.034 11.963 1.00 89.94 94 ASP A O 1
ATOM 772 N N . SER A 1 95 ? 2.110 5.100 11.046 1.00 88.12 95 SER A N 1
ATOM 773 C CA . SER A 1 95 ? 1.147 5.908 11.802 1.00 88.12 95 SER A CA 1
ATOM 774 C C . SER A 1 95 ? 1.164 5.563 13.294 1.00 88.12 95 SER A C 1
ATOM 776 O O . SER A 1 95 ? 1.135 6.462 14.134 1.00 88.12 95 SER A O 1
ATOM 778 N N . ILE A 1 96 ? 1.235 4.272 13.633 1.00 87.31 96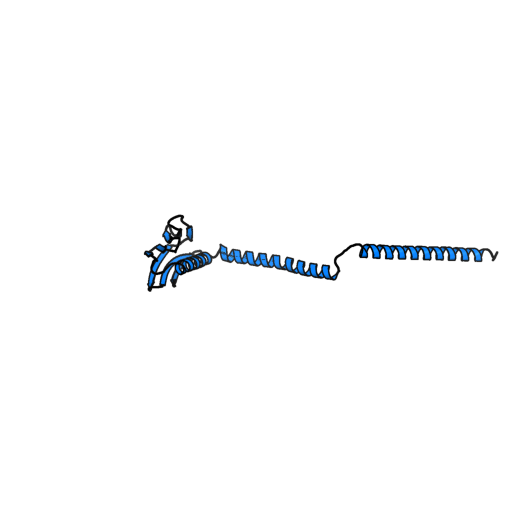 ILE A N 1
ATOM 779 C CA . ILE A 1 96 ? 1.318 3.787 15.017 1.00 87.31 96 ILE A CA 1
ATOM 780 C C . ILE A 1 96 ? 2.657 4.184 15.640 1.00 87.31 96 ILE A C 1
ATOM 782 O O . ILE A 1 96 ? 2.663 4.676 16.763 1.00 87.31 96 ILE A O 1
ATOM 786 N N . GLY A 1 97 ? 3.768 4.048 14.909 1.00 85.19 97 GLY A N 1
ATOM 787 C CA . GLY A 1 97 ? 5.102 4.416 15.392 1.00 85.19 97 GLY A CA 1
ATOM 788 C C . GLY A 1 97 ? 5.258 5.909 15.702 1.00 85.19 97 GLY A C 1
ATOM 789 O O . GLY A 1 97 ? 6.023 6.277 16.591 1.00 85.19 97 GLY A O 1
ATOM 790 N N . LYS A 1 98 ? 4.512 6.779 15.009 1.00 85.69 98 LYS A N 1
ATOM 791 C CA . LYS A 1 98 ? 4.470 8.228 15.283 1.00 85.69 98 LYS A CA 1
ATOM 792 C C . LYS A 1 98 ? 3.506 8.608 16.409 1.00 85.69 98 LYS A C 1
ATOM 794 O O . LYS A 1 98 ? 3.660 9.672 17.007 1.00 85.69 98 LYS A O 1
ATOM 799 N N . ALA A 1 99 ? 2.493 7.787 16.667 1.00 83.12 99 ALA A N 1
ATOM 800 C CA . ALA A 1 99 ? 1.511 8.032 17.712 1.00 83.12 99 ALA A CA 1
ATOM 801 C C . ALA A 1 99 ? 2.034 7.560 19.074 1.00 83.12 99 ALA A C 1
ATOM 803 O O . ALA A 1 99 ? 2.740 6.559 19.198 1.00 83.12 99 ALA A O 1
ATOM 804 N N . GLN A 1 100 ? 1.642 8.248 20.144 1.00 78.19 100 GLN A N 1
ATOM 805 C CA . GLN A 1 100 ? 1.974 7.778 21.483 1.00 78.19 100 GLN A CA 1
ATOM 806 C C . GLN A 1 100 ? 1.053 6.602 21.848 1.00 78.19 100 GLN A C 1
ATOM 808 O O . GLN A 1 100 ? -0.144 6.782 22.067 1.00 78.19 100 GLN A O 1
ATOM 813 N N . LEU A 1 101 ? 1.605 5.386 21.941 1.00 71.75 101 LEU A N 1
ATOM 814 C CA . LEU A 1 101 ? 0.876 4.125 22.200 1.00 71.75 101 LEU A CA 1
ATOM 815 C C . LEU A 1 101 ? -0.062 4.147 23.424 1.00 71.75 101 LEU A C 1
ATOM 817 O O . LEU A 1 101 ? -1.039 3.392 23.484 1.00 71.75 101 LEU A O 1
ATOM 821 N N . SER A 1 102 ? 0.216 4.996 24.415 1.00 70.44 102 SER A N 1
ATOM 822 C CA . SER A 1 102 ? -0.637 5.195 25.595 1.00 70.44 102 SER A CA 1
ATOM 823 C C . SER A 1 102 ? -1.957 5.901 25.272 1.00 70.44 102 SER A C 1
ATOM 825 O O . SER A 1 102 ? -2.951 5.652 25.948 1.00 70.44 102 SER A O 1
ATOM 827 N N . GLN A 1 103 ? -1.981 6.739 24.237 1.00 79.81 103 GLN A N 1
ATOM 828 C CA . GLN A 1 103 ? -3.128 7.557 23.843 1.00 79.81 103 GLN A CA 1
ATOM 829 C C . GLN A 1 103 ? -3.956 6.927 22.713 1.00 79.81 103 GLN A C 1
ATOM 831 O O . GLN A 1 103 ? -5.059 7.391 22.424 1.00 79.81 103 GLN A O 1
ATOM 836 N N . ILE A 1 104 ? -3.451 5.855 22.093 1.00 83.69 104 ILE A N 1
ATOM 837 C CA . ILE A 1 104 ? -4.174 5.101 21.066 1.00 83.69 104 ILE A CA 1
ATOM 838 C C . ILE A 1 104 ? -5.441 4.490 21.670 1.00 83.69 104 ILE A C 1
ATOM 840 O O . ILE A 1 104 ? -5.376 3.680 22.603 1.00 83.69 104 ILE A O 1
ATOM 844 N N . LYS A 1 105 ? -6.594 4.842 21.094 1.00 85.12 105 LYS A N 1
ATOM 845 C CA . LYS A 1 105 ? -7.889 4.245 21.438 1.00 85.12 105 LYS A CA 1
ATOM 846 C C . LYS A 1 105 ? -8.170 3.092 20.487 1.00 85.12 105 LYS A C 1
ATOM 848 O O . LYS A 1 105 ? -8.182 3.279 19.271 1.00 85.12 105 LYS A O 1
ATOM 853 N N . VAL A 1 106 ? -8.396 1.912 21.054 1.00 85.94 106 VAL A N 1
ATOM 854 C CA . VAL A 1 106 ? -8.692 0.689 20.305 1.00 85.94 106 VAL A CA 1
ATOM 855 C C . VAL A 1 106 ? -10.112 0.258 20.627 1.00 85.94 106 VAL A C 1
ATOM 857 O O . VAL A 1 106 ? -10.452 0.022 21.783 1.00 85.94 106 VAL A O 1
ATOM 860 N N . GLU A 1 107 ? -10.924 0.150 19.590 1.00 86.31 107 GLU A N 1
ATOM 861 C CA . GLU A 1 107 ? -12.268 -0.410 19.601 1.00 86.31 107 GLU A CA 1
ATOM 862 C C . GLU A 1 107 ? -12.278 -1.663 18.710 1.00 86.31 107 GLU A C 1
ATOM 864 O O . GLU A 1 107 ? -11.370 -1.885 17.908 1.00 86.31 107 GLU A O 1
ATOM 869 N N . HIS A 1 108 ? -13.317 -2.495 18.819 1.00 80.00 108 HIS A N 1
ATOM 870 C CA . HIS A 1 108 ? -13.346 -3.804 18.153 1.00 80.00 108 HIS A CA 1
ATOM 871 C C . HIS A 1 108 ? -13.099 -3.740 16.634 1.00 80.00 108 HIS A C 1
ATOM 873 O O . HIS A 1 108 ? -12.396 -4.598 16.115 1.00 80.00 108 HIS A O 1
ATOM 879 N N . HIS A 1 109 ? -13.627 -2.724 15.942 1.00 88.75 109 HIS A N 1
ATOM 880 C CA . HIS A 1 109 ? -13.531 -2.557 14.480 1.00 88.75 109 HIS A CA 1
ATOM 881 C C . HIS A 1 109 ? -12.871 -1.235 14.068 1.00 88.75 109 HIS A C 1
ATOM 883 O O . HIS A 1 109 ? -12.955 -0.822 12.911 1.00 88.75 109 HIS A O 1
ATOM 889 N N . LYS A 1 110 ? -12.263 -0.526 15.024 1.00 91.06 110 LYS A N 1
ATOM 890 C CA . LYS A 1 110 ? -11.769 0.832 14.819 1.00 91.06 110 LYS A CA 1
ATOM 891 C C . LYS A 1 110 ? -10.572 1.116 15.712 1.00 91.06 110 LYS A C 1
ATOM 893 O O . LYS A 1 110 ? -10.560 0.766 16.886 1.00 91.06 110 LYS A O 1
ATOM 898 N N . ILE A 1 111 ? -9.587 1.813 15.174 1.00 91.62 111 ILE A N 1
ATOM 899 C CA . ILE A 1 111 ? -8.439 2.325 15.916 1.00 91.62 111 ILE A CA 1
ATOM 900 C C . ILE A 1 111 ? -8.308 3.822 15.662 1.00 91.62 111 ILE A C 1
ATOM 902 O O . ILE A 1 111 ? -8.405 4.287 14.530 1.00 91.62 111 ILE A O 1
ATOM 906 N N . THR A 1 112 ? -8.105 4.584 16.733 1.00 90.94 112 THR A N 1
ATOM 907 C CA . THR A 1 112 ? -7.896 6.033 16.680 1.00 90.94 112 THR A CA 1
ATOM 908 C C . THR A 1 112 ? -6.509 6.360 17.217 1.00 90.94 112 THR A C 1
ATOM 910 O O . THR A 1 112 ? -6.182 6.041 18.363 1.00 90.94 112 THR A O 1
ATOM 913 N N . LEU A 1 113 ? -5.709 7.000 16.374 1.00 90.69 113 LEU A N 1
ATOM 914 C CA . LEU A 1 113 ? -4.324 7.390 16.590 1.00 90.69 113 LEU A CA 1
ATOM 915 C C . LEU A 1 113 ? -4.256 8.916 16.748 1.00 90.69 113 LEU A C 1
ATOM 917 O O . LEU A 1 113 ? -4.317 9.639 15.748 1.00 90.69 113 LEU A O 1
ATOM 921 N N . PRO A 1 114 ? -4.156 9.435 17.980 1.00 86.94 114 PRO A N 1
ATOM 922 C CA . PRO A 1 114 ? -3.857 10.842 18.190 1.00 86.94 114 PRO A CA 1
ATOM 923 C C . PRO A 1 114 ? -2.369 11.086 17.906 1.00 86.94 114 PRO A C 1
ATOM 925 O O . PRO A 1 114 ? -1.493 10.560 18.594 1.00 86.94 114 PRO A O 1
ATOM 928 N N . LEU A 1 115 ? -2.086 11.865 16.867 1.00 85.44 115 LEU A N 1
ATOM 929 C CA . LEU A 1 115 ? -0.763 12.416 16.578 1.00 85.44 115 LEU A CA 1
ATOM 930 C C . LEU A 1 115 ? -0.684 13.852 17.111 1.00 85.44 115 LEU A C 1
ATOM 932 O O . LEU A 1 115 ? -1.677 14.426 17.551 1.00 85.44 115 LEU A O 1
ATOM 936 N N . GLN A 1 116 ? 0.507 14.451 17.055 1.00 81.12 116 GLN A N 1
ATOM 937 C CA . GLN A 1 116 ? 0.749 15.792 17.605 1.00 81.12 116 GLN A CA 1
ATOM 938 C C . GLN A 1 116 ? -0.169 16.883 17.021 1.00 81.12 116 GLN A C 1
ATOM 940 O O . GLN A 1 116 ? -0.573 17.782 17.749 1.00 81.12 116 GLN A O 1
ATOM 945 N N . HIS A 1 117 ? -0.499 16.804 15.726 1.00 84.00 117 HIS A N 1
ATOM 946 C CA . HIS A 1 117 ? -1.247 17.850 15.008 1.00 84.00 117 HIS A CA 1
ATOM 947 C C . HIS A 1 117 ? -2.529 17.338 14.337 1.00 84.00 117 HIS A C 1
ATOM 949 O O . HIS A 1 117 ? -3.287 18.117 13.761 1.00 84.00 117 HIS A O 1
ATOM 955 N N . GLU A 1 118 ? -2.779 16.032 14.384 1.00 89.38 118 GLU A N 1
ATOM 956 C CA . GLU A 1 118 ? -3.916 15.409 13.717 1.00 89.38 118 GLU A CA 1
ATOM 957 C C . GLU A 1 118 ? -4.343 14.126 14.429 1.00 89.38 118 GLU A C 1
ATOM 959 O O . GLU A 1 118 ? -3.575 13.503 15.152 1.00 89.38 118 GLU A O 1
ATOM 964 N N . THR A 1 119 ? -5.586 13.713 14.225 1.00 89.06 119 THR A N 1
ATOM 965 C CA . THR A 1 119 ? -6.110 12.432 14.694 1.00 89.06 119 THR A CA 1
ATOM 966 C C . THR A 1 119 ? -6.423 11.564 13.492 1.00 89.06 119 THR A C 1
ATOM 968 O O . THR A 1 119 ? -7.335 11.870 12.723 1.00 89.06 119 THR A O 1
ATOM 971 N N . ILE A 1 120 ? -5.691 10.468 13.334 1.00 91.69 120 ILE A N 1
ATOM 972 C CA . ILE A 1 120 ? -5.942 9.495 12.273 1.00 91.69 120 ILE A CA 1
ATOM 973 C C . ILE A 1 120 ? -6.818 8.384 12.836 1.00 91.69 120 ILE A C 1
ATOM 975 O O . ILE A 1 120 ? -6.543 7.840 13.900 1.00 91.69 120 ILE A O 1
ATOM 979 N N . THR A 1 121 ? -7.877 8.028 12.125 1.00 92.31 121 THR A N 1
ATOM 980 C CA . THR A 1 121 ? -8.762 6.928 12.509 1.00 92.31 121 THR A CA 1
ATOM 981 C C . THR A 1 121 ? -8.819 5.911 11.389 1.00 92.31 121 THR A C 1
ATOM 983 O O . THR A 1 121 ? -9.095 6.282 10.254 1.00 92.31 121 THR A O 1
ATOM 986 N N . TYR A 1 122 ? -8.618 4.638 11.715 1.0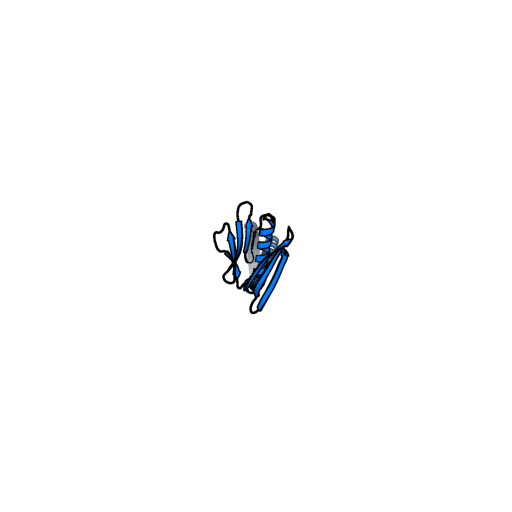0 92.25 122 TYR A N 1
ATOM 987 C CA . TYR A 1 122 ? -8.884 3.526 10.810 1.00 92.25 122 TYR A CA 1
ATOM 988 C C . TYR A 1 122 ? -10.113 2.774 11.307 1.00 92.25 122 TYR A C 1
ATOM 990 O O . TYR A 1 122 ? -10.192 2.435 12.487 1.00 92.25 122 TYR A O 1
ATOM 998 N N . ALA A 1 123 ? -11.076 2.524 10.429 1.00 92.44 123 ALA A N 1
ATOM 999 C CA . ALA A 1 123 ? -12.313 1.827 10.752 1.00 92.44 123 ALA A CA 1
ATOM 1000 C C . ALA A 1 123 ? -12.675 0.834 9.649 1.00 92.44 123 ALA A C 1
ATOM 1002 O O . ALA A 1 123 ? -12.498 1.113 8.463 1.00 92.44 123 ALA A O 1
ATOM 1003 N N . TYR A 1 124 ? -13.198 -0.318 10.050 1.00 92.12 124 TYR A N 1
ATOM 1004 C CA . TYR A 1 124 ? -13.852 -1.236 9.132 1.00 92.12 124 TYR A CA 1
ATOM 1005 C C . TYR A 1 124 ? -15.302 -0.809 8.920 1.00 92.12 124 TYR A C 1
ATOM 1007 O O . TYR A 1 124 ? -16.081 -0.765 9.872 1.00 92.12 124 TYR A O 1
ATOM 1015 N N . ASP A 1 125 ? -15.653 -0.506 7.675 1.00 90.00 125 ASP A N 1
ATOM 1016 C CA . ASP A 1 125 ? -17.012 -0.155 7.280 1.00 90.00 125 ASP A CA 1
ATOM 1017 C C . ASP A 1 125 ? -17.263 -0.543 5.817 1.00 90.00 125 ASP A C 1
ATOM 1019 O O . ASP A 1 125 ? -16.371 -0.455 4.972 1.00 90.00 125 ASP A O 1
ATOM 1023 N N . ASN A 1 126 ? -18.484 -0.982 5.504 1.00 88.94 126 ASN A N 1
ATOM 1024 C CA . ASN A 1 126 ? -18.929 -1.284 4.139 1.00 88.94 126 ASN A CA 1
ATOM 1025 C C . ASN A 1 126 ? -17.972 -2.185 3.330 1.00 88.94 126 ASN A C 1
ATOM 1027 O O . ASN A 1 126 ? -17.681 -1.915 2.162 1.00 88.94 126 ASN A O 1
ATOM 1031 N N . GLN A 1 127 ? -17.486 -3.265 3.954 1.00 89.81 127 GLN A N 1
ATOM 1032 C CA . GLN A 1 127 ? -16.536 -4.225 3.366 1.00 89.81 127 GLN A CA 1
ATOM 1033 C C . GLN A 1 127 ? -15.193 -3.607 2.940 1.00 89.81 127 GLN A C 1
ATOM 1035 O O . GLN A 1 127 ? -14.536 -4.053 1.990 1.00 89.81 127 GLN A O 1
ATOM 1040 N N . LYS A 1 128 ? -14.791 -2.527 3.609 1.00 91.62 128 LYS A N 1
ATOM 1041 C CA . LYS A 1 128 ? -13.576 -1.770 3.322 1.00 91.62 128 LYS A CA 1
ATOM 1042 C C . LYS A 1 128 ? -12.908 -1.361 4.626 1.00 91.62 128 LYS A C 1
ATOM 1044 O O . LYS A 1 128 ? -13.558 -1.207 5.659 1.00 91.62 128 LYS A O 1
ATOM 1049 N N . LEU A 1 129 ? -11.601 -1.152 4.560 1.00 91.69 129 LEU A N 1
ATOM 1050 C CA . LEU A 1 129 ? -10.872 -0.443 5.600 1.00 91.69 129 LEU A CA 1
ATOM 1051 C C . LEU A 1 129 ? -10.764 1.027 5.191 1.00 91.69 129 LEU A C 1
ATOM 1053 O O . LEU A 1 129 ? -10.216 1.344 4.133 1.00 91.69 129 LEU A O 1
ATOM 1057 N N . ILE A 1 130 ? -11.307 1.915 6.018 1.00 93.06 130 ILE A N 1
ATOM 1058 C CA . ILE A 1 130 ? -11.385 3.353 5.761 1.00 93.06 130 ILE A CA 1
ATOM 1059 C C . ILE A 1 130 ? -10.484 4.085 6.748 1.00 93.06 130 ILE A C 1
ATOM 1061 O O . ILE A 1 130 ? -10.523 3.823 7.949 1.00 93.06 130 ILE A O 1
ATOM 1065 N N . LYS A 1 131 ? -9.707 5.035 6.236 1.00 93.31 131 LYS A N 1
ATOM 1066 C CA . LYS A 1 131 ? -8.936 6.009 6.998 1.00 93.31 131 LYS A CA 1
ATOM 1067 C C . LYS A 1 131 ? -9.627 7.366 6.949 1.00 93.31 131 LYS A C 1
ATOM 1069 O O . LYS A 1 131 ? -10.027 7.830 5.881 1.00 93.31 131 LYS A O 1
ATOM 1074 N N . THR A 1 132 ? -9.706 8.026 8.095 1.00 92.25 132 THR A N 1
ATOM 1075 C CA . THR A 1 132 ? -10.138 9.421 8.208 1.00 92.25 132 THR A CA 1
ATOM 1076 C C . THR A 1 132 ? -9.080 10.226 8.954 1.00 92.25 132 THR A C 1
ATOM 1078 O O . THR A 1 132 ? -8.411 9.713 9.857 1.00 92.25 132 THR A O 1
ATOM 1081 N N . VAL A 1 133 ? -8.898 11.487 8.564 1.00 90.75 133 VAL A N 1
ATOM 1082 C CA . VAL A 1 133 ? -7.945 12.407 9.200 1.00 90.75 133 VAL A CA 1
ATOM 1083 C C . VAL A 1 133 ? -8.742 13.546 9.818 1.00 90.75 133 VAL A C 1
ATOM 1085 O O . VAL A 1 133 ? -9.523 14.209 9.140 1.00 90.75 133 VAL A O 1
ATOM 1088 N N . ASN A 1 134 ? -8.601 13.750 11.127 1.00 88.69 134 ASN A N 1
ATOM 1089 C CA . ASN A 1 134 ? -9.394 14.704 11.909 1.00 88.69 134 ASN A CA 1
ATOM 1090 C C . ASN A 1 134 ? -10.914 14.513 11.744 1.00 88.69 134 ASN A C 1
ATOM 1092 O O . ASN A 1 134 ? -11.676 15.479 11.756 1.00 88.69 134 ASN A O 1
ATOM 1096 N N . GLY A 1 135 ? -11.354 13.267 11.533 1.00 83.94 135 GLY A N 1
ATOM 1097 C CA . GLY A 1 135 ? -12.759 12.929 11.285 1.00 83.94 135 GLY A CA 1
ATOM 1098 C C . GLY A 1 135 ? -13.313 13.443 9.951 1.00 83.94 135 GLY A C 1
ATOM 1099 O O . GLY A 1 135 ? -14.521 13.383 9.736 1.00 83.94 135 GLY A O 1
ATOM 1100 N N . LYS A 1 136 ? -12.459 13.955 9.057 1.00 85.50 136 LYS A N 1
ATOM 1101 C CA . LYS A 1 136 ? -12.838 14.464 7.739 1.00 85.50 136 LYS A CA 1
ATOM 1102 C C . LYS A 1 136 ? -12.300 13.557 6.639 1.00 85.50 136 LYS A C 1
ATOM 1104 O O . LYS A 1 136 ? -11.154 13.113 6.687 1.00 85.50 136 LYS A O 1
ATOM 1109 N N . GLY A 1 137 ? -13.136 13.361 5.622 1.00 82.62 137 GLY A N 1
ATOM 1110 C CA . GLY A 1 137 ? -12.824 12.533 4.460 1.00 82.62 137 GLY A CA 1
ATOM 1111 C C . GLY A 1 137 ? -12.831 11.036 4.775 1.00 82.62 137 GLY A C 1
ATOM 1112 O O . GLY A 1 137 ? -12.474 10.621 5.872 1.00 82.62 137 GLY A O 1
ATOM 1113 N N . ASN A 1 138 ? -13.221 10.235 3.784 1.00 89.06 138 ASN A N 1
ATOM 1114 C CA . ASN A 1 138 ? -13.203 8.776 3.852 1.00 89.06 138 ASN A CA 1
ATOM 1115 C C . ASN A 1 138 ? -12.237 8.260 2.787 1.00 89.06 138 ASN A C 1
ATOM 1117 O O . ASN A 1 138 ? -12.596 8.136 1.616 1.00 89.06 138 ASN A O 1
ATOM 1121 N N . ILE A 1 139 ? -11.000 7.991 3.188 1.00 89.56 139 ILE A N 1
ATOM 1122 C CA . ILE A 1 139 ? -9.973 7.445 2.305 1.00 89.56 139 ILE A CA 1
ATOM 1123 C C . ILE A 1 139 ? -10.056 5.926 2.416 1.00 89.56 139 ILE A C 1
ATOM 1125 O O . ILE A 1 139 ? -9.835 5.372 3.488 1.00 89.56 139 ILE A O 1
ATOM 1129 N N . THR A 1 140 ? -10.406 5.235 1.333 1.00 90.00 140 THR A N 1
ATOM 1130 C CA . THR A 1 140 ? -10.372 3.765 1.349 1.00 90.00 140 THR A CA 1
ATOM 1131 C C . THR A 1 140 ? -8.925 3.300 1.243 1.00 90.00 140 THR A C 1
ATOM 1133 O O . THR A 1 140 ? -8.249 3.647 0.280 1.00 90.00 140 THR A O 1
ATOM 1136 N N . VAL A 1 141 ? -8.465 2.528 2.227 1.00 90.12 141 VAL A N 1
ATOM 1137 C CA . VAL A 1 141 ? -7.087 2.012 2.294 1.00 90.12 141 VAL A CA 1
ATOM 1138 C C . VAL A 1 141 ? -7.013 0.566 1.815 1.00 90.12 141 VAL A C 1
ATOM 1140 O O . VAL A 1 141 ? -6.028 0.161 1.213 1.00 90.12 141 VAL A O 1
ATOM 1143 N N . LEU A 1 142 ? -8.070 -0.217 2.052 1.00 90.19 142 LEU A N 1
ATOM 1144 C CA . LEU A 1 142 ? -8.175 -1.581 1.543 1.00 90.19 142 LEU A CA 1
ATOM 1145 C C . LEU A 1 142 ? -9.620 -1.899 1.154 1.00 90.19 142 LEU A C 1
ATOM 1147 O O . LEU A 1 142 ? -10.557 -1.622 1.907 1.00 90.19 142 LEU A O 1
ATOM 1151 N N . HIS A 1 143 ? -9.792 -2.488 -0.026 1.00 89.06 143 HIS A N 1
ATOM 1152 C CA . HIS A 1 143 ? -11.081 -2.949 -0.537 1.00 89.06 143 HIS A CA 1
ATOM 1153 C C . HIS A 1 143 ? -11.308 -4.435 -0.237 1.00 89.06 143 HIS A C 1
ATOM 1155 O O . HIS A 1 143 ? -10.366 -5.169 0.036 1.00 89.06 143 HIS A O 1
ATOM 1161 N N . GLN A 1 144 ? -12.569 -4.876 -0.338 1.00 88.81 144 GLN A N 1
ATOM 1162 C CA . GLN A 1 144 ? -12.956 -6.291 -0.237 1.00 88.81 144 GLN A CA 1
ATOM 1163 C C . GLN A 1 144 ? -12.469 -6.947 1.063 1.00 88.81 144 GLN A C 1
ATOM 1165 O O . GLN A 1 144 ? -11.953 -8.064 1.082 1.00 88.81 144 GLN A O 1
ATOM 1170 N N . VAL A 1 145 ? -12.649 -6.226 2.164 1.00 89.50 145 VAL A N 1
ATOM 1171 C CA . VAL A 1 145 ? -12.383 -6.696 3.521 1.00 89.50 145 VAL A CA 1
ATOM 1172 C C . VAL A 1 145 ? -13.680 -7.294 4.054 1.00 89.50 145 VAL A C 1
ATOM 1174 O O . VAL A 1 145 ? -14.722 -6.655 3.975 1.00 89.50 145 VAL A O 1
ATOM 1177 N N . SER A 1 146 ? -13.652 -8.515 4.579 1.00 89.94 146 SER A N 1
ATOM 1178 C CA . SER A 1 146 ? -14.822 -9.107 5.244 1.00 89.94 146 SER A CA 1
ATOM 1179 C C . SER A 1 146 ? -14.837 -8.820 6.740 1.00 89.94 146 SER A C 1
ATOM 1181 O O . SER A 1 146 ? -15.895 -8.828 7.363 1.00 89.94 146 SER A O 1
ATOM 1183 N N . GLU A 1 147 ? -13.658 -8.625 7.329 1.00 89.50 147 GLU A N 1
ATOM 1184 C CA . GLU A 1 147 ? -13.491 -8.445 8.765 1.00 89.50 147 GLU A CA 1
ATOM 1185 C C . GLU A 1 147 ? -12.162 -7.743 9.046 1.00 89.50 147 GLU A C 1
ATOM 1187 O O . GLU A 1 147 ? -11.138 -8.139 8.493 1.00 89.50 147 GLU A O 1
ATOM 1192 N N . ALA A 1 148 ? -12.162 -6.735 9.918 1.00 90.75 148 ALA A N 1
ATOM 1193 C CA . ALA A 1 148 ? -10.940 -6.214 10.520 1.00 90.75 148 ALA A CA 1
ATOM 1194 C C . ALA A 1 148 ? -11.182 -5.937 12.004 1.00 90.75 148 ALA A C 1
ATOM 1196 O O . ALA A 1 148 ? -12.106 -5.206 12.371 1.00 90.75 148 ALA A O 1
ATOM 1197 N N . LYS A 1 149 ? -10.358 -6.547 12.853 1.00 91.69 149 LYS A N 1
ATOM 1198 C CA . LYS A 1 149 ? -10.441 -6.455 14.307 1.00 91.69 149 LYS A CA 1
ATOM 1199 C C . LYS A 1 149 ? -9.128 -5.979 14.887 1.00 91.69 149 LYS A C 1
ATOM 1201 O O . LYS A 1 149 ? -8.078 -6.543 14.587 1.00 91.69 149 LYS A O 1
ATOM 1206 N N . PHE A 1 150 ? -9.205 -5.009 15.785 1.00 89.94 150 PHE A N 1
ATOM 1207 C CA . PHE A 1 150 ? -8.041 -4.449 16.461 1.00 89.94 150 PHE A CA 1
ATOM 1208 C C . PHE A 1 150 ? -8.071 -4.812 17.942 1.00 89.94 150 PHE A C 1
ATOM 1210 O O . PHE A 1 150 ? -9.114 -4.747 18.595 1.00 89.94 150 PHE A O 1
ATOM 1217 N N . LYS A 1 151 ? -6.924 -5.219 18.483 1.00 88.25 151 LYS A N 1
ATOM 1218 C CA . LYS A 1 151 ? -6.761 -5.570 19.895 1.00 88.25 151 LYS A CA 1
ATOM 1219 C C . LYS A 1 151 ? -5.438 -5.033 20.416 1.00 88.25 151 LYS A C 1
ATOM 1221 O O . LYS A 1 151 ? -4.413 -5.120 19.749 1.00 88.25 151 LYS A O 1
ATOM 1226 N N . LYS A 1 152 ? -5.447 -4.517 21.641 1.00 84.38 152 LYS A N 1
ATOM 1227 C CA . LYS A 1 152 ? -4.220 -4.179 22.366 1.00 84.38 152 LYS A CA 1
ATOM 1228 C C . LYS A 1 152 ? -3.777 -5.418 23.139 1.00 84.38 152 LYS A C 1
ATOM 1230 O O . LYS A 1 152 ? -4.544 -5.903 23.966 1.00 84.38 152 LYS A O 1
ATOM 1235 N N . VAL A 1 153 ? -2.594 -5.955 22.839 1.00 80.19 153 VAL A N 1
ATOM 1236 C CA . VAL A 1 153 ? -2.117 -7.216 23.449 1.00 80.19 153 VAL A CA 1
ATOM 1237 C C . VAL A 1 153 ? -1.184 -6.935 24.627 1.00 80.19 153 VAL A C 1
ATOM 1239 O O . VAL A 1 153 ? -1.345 -7.519 25.693 1.00 80.19 153 VAL A O 1
ATOM 1242 N N . TYR A 1 154 ? -0.264 -5.976 24.474 1.00 71.38 154 TYR A N 1
ATOM 1243 C CA . TYR A 1 154 ? 0.669 -5.540 25.521 1.00 71.38 154 TYR A CA 1
ATOM 1244 C C . TYR A 1 154 ? 0.732 -4.008 25.595 1.00 71.38 154 TYR A C 1
ATOM 1246 O O . TYR A 1 154 ? 0.200 -3.318 24.726 1.00 71.38 154 TYR A O 1
ATOM 1254 N N . LYS A 1 155 ? 1.410 -3.447 26.614 1.00 68.50 155 LYS A N 1
ATOM 1255 C CA . LYS A 1 155 ? 1.547 -1.983 26.801 1.00 68.50 155 LYS A CA 1
ATOM 1256 C C . LYS A 1 155 ? 2.031 -1.243 25.541 1.00 68.50 155 LYS A C 1
ATOM 1258 O O . LYS A 1 155 ? 1.655 -0.086 25.364 1.00 68.50 155 LYS A O 1
ATOM 1263 N N . HIS A 1 156 ? 2.793 -1.919 24.675 1.00 68.81 156 HIS A N 1
ATOM 1264 C CA . HIS A 1 156 ? 3.407 -1.343 23.476 1.00 68.81 156 HIS A CA 1
ATOM 1265 C C . HIS A 1 156 ? 3.056 -2.045 22.157 1.00 68.81 156 HIS A C 1
ATOM 1267 O O . HIS A 1 156 ? 3.598 -1.642 21.140 1.00 68.81 156 HIS A O 1
ATOM 1273 N N . HIS A 1 157 ? 2.161 -3.041 22.152 1.00 79.12 157 HIS A N 1
ATOM 1274 C CA . HIS A 1 157 ? 1.863 -3.810 20.937 1.00 79.12 157 HIS A CA 1
ATOM 1275 C C . HIS A 1 157 ? 0.383 -3.813 20.584 1.00 79.12 157 HIS A C 1
ATOM 1277 O O . HIS A 1 157 ? -0.485 -4.004 21.451 1.00 79.12 157 HIS A O 1
ATOM 1283 N N . LEU A 1 158 ? 0.111 -3.654 19.291 1.00 86.12 158 LEU A N 1
ATOM 1284 C CA . LEU A 1 158 ? -1.225 -3.689 18.720 1.00 86.12 158 LEU A CA 1
ATOM 1285 C C . LEU A 1 158 ? -1.341 -4.846 17.731 1.00 86.12 158 LEU A C 1
ATOM 1287 O O . LEU A 1 158 ? -0.535 -4.985 16.823 1.00 86.12 158 LEU A O 1
ATOM 1291 N N . LEU A 1 159 ? -2.374 -5.662 17.895 1.00 89.25 159 LEU A N 1
ATOM 1292 C CA . LEU A 1 159 ? -2.689 -6.756 16.991 1.00 89.25 159 LEU A CA 1
ATOM 1293 C C . LEU A 1 159 ? -3.874 -6.368 16.111 1.00 89.25 159 LEU A C 1
ATOM 1295 O O . LEU A 1 159 ? -4.936 -5.986 16.612 1.00 89.25 159 LEU A O 1
ATOM 1299 N N . MET A 1 160 ? -3.706 -6.521 14.805 1.00 91.00 160 MET A N 1
ATOM 1300 C CA . MET A 1 160 ? -4.777 -6.450 13.822 1.00 91.00 160 MET A CA 1
ATOM 1301 C C . MET A 1 160 ? -5.021 -7.841 13.244 1.00 91.00 160 MET A C 1
ATOM 1303 O O . MET A 1 160 ? -4.114 -8.460 12.702 1.00 91.00 160 MET A O 1
ATOM 1307 N N . ASN A 1 161 ? -6.265 -8.299 13.314 1.00 92.31 161 ASN A N 1
ATOM 1308 C CA . ASN A 1 161 ? -6.729 -9.488 12.609 1.00 92.31 161 ASN A CA 1
ATOM 1309 C C . ASN A 1 161 ? -7.588 -9.022 11.445 1.00 92.31 161 ASN A C 1
ATOM 1311 O O . ASN A 1 161 ? -8.589 -8.340 11.669 1.00 92.31 161 ASN A O 1
ATOM 1315 N N . ILE A 1 162 ? -7.210 -9.358 10.220 1.00 92.12 162 ILE A N 1
ATOM 1316 C CA . ILE A 1 162 ? -7.913 -8.893 9.027 1.00 92.12 162 ILE A CA 1
ATOM 1317 C C . ILE A 1 162 ? -8.132 -10.031 8.045 1.00 92.12 162 ILE A C 1
ATOM 1319 O O . ILE A 1 162 ? -7.231 -10.821 7.765 1.00 92.12 162 ILE A O 1
ATOM 1323 N N . LYS A 1 163 ? -9.345 -10.092 7.501 1.00 92.12 163 LYS A N 1
ATOM 1324 C CA . LYS A 1 163 ? -9.737 -11.033 6.462 1.00 92.12 163 LYS A CA 1
ATOM 1325 C C . LYS A 1 163 ? -10.144 -10.262 5.216 1.00 92.12 163 LYS A C 1
ATOM 1327 O O . LYS A 1 163 ? -11.081 -9.463 5.256 1.00 92.12 163 LYS A O 1
ATOM 1332 N N . TYR A 1 164 ? -9.430 -10.489 4.123 1.00 91.00 164 TYR A N 1
ATOM 1333 C CA . TYR A 1 164 ? -9.594 -9.763 2.866 1.00 91.00 164 TYR A CA 1
ATOM 1334 C C . TYR A 1 164 ? -9.498 -10.710 1.673 1.00 91.00 164 TYR A C 1
ATOM 1336 O O . TYR A 1 164 ? -9.002 -11.835 1.785 1.00 91.00 164 TYR A O 1
ATOM 1344 N N . LYS A 1 165 ? -10.042 -10.279 0.540 1.00 87.56 165 LYS A N 1
ATOM 1345 C CA . LYS A 1 165 ? -10.059 -11.071 -0.684 1.00 87.56 165 LYS A CA 1
ATOM 1346 C C . LYS A 1 165 ? -8.806 -10.799 -1.517 1.00 87.56 165 LYS A C 1
ATOM 1348 O O . LYS A 1 165 ? -8.455 -9.645 -1.726 1.00 87.56 165 LYS A O 1
ATOM 1353 N N . VAL A 1 166 ? -8.164 -11.864 -1.993 1.00 83.12 166 VAL A N 1
ATOM 1354 C CA . VAL A 1 166 ? -7.052 -11.819 -2.955 1.00 83.12 166 VAL A CA 1
ATOM 1355 C C . VAL A 1 166 ? -7.459 -12.656 -4.158 1.00 83.12 166 VAL A C 1
ATOM 1357 O O . VAL A 1 166 ? -7.624 -13.878 -4.052 1.00 83.12 166 VAL A O 1
ATOM 1360 N N . GLY A 1 167 ? -7.709 -12.009 -5.297 1.00 80.06 167 GLY A N 1
ATOM 1361 C CA . GLY A 1 167 ? -8.266 -12.673 -6.475 1.00 80.06 167 GLY A CA 1
ATOM 1362 C C . GLY A 1 167 ? -9.631 -13.323 -6.198 1.00 80.06 167 GLY A C 1
ATOM 1363 O O . GLY A 1 167 ? -10.666 -12.654 -6.170 1.00 80.06 167 GLY A O 1
ATOM 1364 N N . LYS A 1 168 ? -9.665 -14.651 -6.022 1.00 80.81 168 LYS A N 1
ATOM 1365 C CA . LYS A 1 168 ? -10.899 -15.420 -5.744 1.00 80.81 168 LYS A CA 1
ATOM 1366 C C . LYS A 1 168 ? -10.996 -15.952 -4.314 1.00 80.81 168 LYS A C 1
ATOM 1368 O O . LYS A 1 168 ? -12.068 -16.414 -3.930 1.00 80.81 168 LYS A O 1
ATOM 1373 N N . GLU A 1 169 ? -9.928 -15.863 -3.532 1.00 85.00 169 GLU A N 1
ATOM 1374 C CA . GLU A 1 169 ? -9.835 -16.491 -2.214 1.00 85.00 169 GLU A CA 1
ATOM 1375 C C . GLU A 1 169 ? -9.895 -15.458 -1.092 1.00 85.00 169 GLU A C 1
ATOM 1377 O O . GLU A 1 169 ? -9.440 -14.325 -1.240 1.00 85.00 169 GLU A O 1
ATOM 1382 N N . TRP A 1 170 ? -10.444 -15.860 0.053 1.00 86.69 170 TRP A N 1
ATOM 1383 C CA . TRP A 1 170 ? -10.404 -15.064 1.276 1.00 86.69 170 TRP A CA 1
ATOM 1384 C C . TRP A 1 170 ? -9.197 -15.474 2.108 1.00 86.69 170 TRP A C 1
ATOM 1386 O O . TRP A 1 170 ? -9.103 -16.627 2.527 1.00 86.69 170 TRP A O 1
ATOM 1396 N N . ARG A 1 171 ? -8.304 -14.528 2.394 1.00 86.62 171 ARG A N 1
ATOM 1397 C CA . ARG A 1 171 ? -7.126 -14.742 3.236 1.00 86.62 171 ARG A CA 1
ATOM 1398 C C . ARG A 1 171 ? -7.302 -14.038 4.569 1.00 86.62 171 ARG A C 1
ATOM 1400 O O . ARG A 1 171 ? -7.807 -12.921 4.617 1.00 86.62 171 ARG A O 1
ATOM 1407 N N . SER A 1 172 ? -6.873 -14.696 5.640 1.00 89.88 172 SER A N 1
ATOM 1408 C CA . SER A 1 172 ? -6.827 -14.124 6.985 1.00 89.88 172 SER A CA 1
ATOM 1409 C C . SER A 1 172 ? -5.376 -13.876 7.361 1.00 89.88 172 SER A C 1
ATOM 1411 O O . SER A 1 172 ? -4.549 -14.766 7.183 1.00 89.88 172 SER A O 1
ATOM 1413 N N . HIS A 1 173 ? -5.075 -12.683 7.858 1.00 89.69 173 HIS A N 1
ATOM 1414 C CA . HIS A 1 173 ? -3.749 -12.303 8.329 1.00 89.69 173 HIS A CA 1
ATOM 1415 C C . HIS A 1 173 ? -3.839 -11.704 9.727 1.00 89.69 173 HIS A C 1
ATOM 1417 O O . HIS A 1 173 ? -4.744 -10.921 10.029 1.00 89.69 173 HIS A O 1
ATOM 1423 N N . GLU A 1 174 ? -2.862 -12.059 10.552 1.00 90.19 174 GLU A N 1
ATOM 1424 C CA . GLU A 1 174 ? -2.622 -11.436 11.846 1.00 90.19 174 GLU A CA 1
ATOM 1425 C C . GLU A 1 174 ? -1.364 -10.580 11.726 1.00 90.19 174 GLU A C 1
ATOM 1427 O O . GLU A 1 174 ? -0.310 -11.062 11.311 1.00 90.19 174 GLU A O 1
ATOM 1432 N N . VAL A 1 175 ? -1.484 -9.293 12.041 1.00 88.00 175 VAL A N 1
ATOM 1433 C CA . VAL A 1 175 ? -0.390 -8.326 11.944 1.00 88.00 175 VAL A CA 1
ATOM 1434 C C . VAL A 1 175 ? -0.161 -7.719 13.315 1.00 88.00 175 VAL A C 1
ATOM 1436 O O . VAL A 1 175 ? -1.077 -7.145 13.910 1.00 88.00 175 VAL A O 1
ATOM 1439 N N . LEU A 1 176 ? 1.064 -7.863 13.811 1.00 88.75 176 LEU A N 1
ATOM 1440 C CA . LEU A 1 176 ? 1.519 -7.253 15.050 1.00 88.75 176 LEU A CA 1
ATOM 1441 C C . LEU A 1 176 ? 2.291 -5.973 14.721 1.00 88.75 176 LEU A C 1
ATOM 1443 O O . LEU A 1 176 ? 3.226 -6.009 13.922 1.00 88.75 176 LEU A O 1
ATOM 1447 N N . PHE A 1 177 ? 1.888 -4.876 15.352 1.00 83.06 177 PHE A N 1
ATOM 1448 C CA . PHE A 1 177 ? 2.532 -3.567 15.297 1.00 83.06 177 PHE A CA 1
ATOM 1449 C C . PHE A 1 177 ? 3.197 -3.243 16.636 1.00 83.06 177 PHE A C 1
ATOM 1451 O O . PHE A 1 177 ? 2.625 -3.604 17.699 1.00 83.06 177 PHE A O 1
#

Organism: Staphylococcus chromogenes (NCBI:txid46126)

pLDDT: mean 78.86, std 15.02, range [40.34, 96.06]

Radius of gyration: 42.55 Å; chains: 1; bounding box: 83×43×123 Å

Foldseek 3Di:
DPPVVVVVVVVVVVVVVVVVVVVVVVVVVVVVVVVVVVVPDPDDDPVRVVVVVVVVVVVVVVVVVVVVVVVVVCCCPVQWLVVLVVVLLVVVVVLLVQADLQPWDFDFFKIWGDHPPWIWMWGDDDQFIWIDINNDDTHTSHHAWPDWTWDDDDSRKIWIWTWGDTPHDIDIDIDID

InterPro domains:
  IPR016977 Competence protein ComGF [PF15980] (80-169)

Secondary structure (DSSP, 8-state):
--HHHHHHHHHHHHHHHHHHHHHHHHHHHHHHHHHHHHHHS-PPPHHHHHHHHHHHHHHHHHHHHHHHHHHHHHHHHHH-HHHHHHHHHHHHHHHHHHS-TTT-EEETTEEEEE-SS-EEEEEEETTEEEEEETTEEEEEEESSEEEEEEEEEETTEEEEEEEEEETTEEEEEEEE-